Protein AF-A0A8J6TQ55-F1 (afdb_monomer_lite)

Organism: NCBI:txid2841696

Secondary structure (DSSP, 8-state):
----HHHHHHHHHHHHHHTTB---SSPPEE-TTT-EEEEE-TTSBEEEEETTS--S----PPEE-GGG-EE-TTT-PBPEE-

Foldseek 3Di:
DCPDPVVVVVVVVVVCVVVQADPPPDAWKADPPQQWTWDADPVRHIAIDGPPDDDDRPVFDFDQDPPRFTAGSPPRHTIDGD

pLDDT: mean 91.01, std 8.36, range [50.44, 97.38]

Radius of gyration: 15.46 Å; chains: 1; bounding box: 27×52×24 Å

Structure (mmCIF, N/CA/C/O backbone):
data_AF-A0A8J6TQ55-F1
#
_entry.id   AF-A0A8J6TQ55-F1
#
loop_
_atom_site.group_PDB
_atom_site.id
_atom_site.type_symbol
_atom_site.label_atom_id
_atom_site.label_alt_id
_atom_site.label_comp_id
_atom_site.label_asym_id
_atom_site.label_entity_id
_atom_site.label_seq_id
_atom_site.pdbx_PDB_ins_code
_atom_site.Cartn_x
_atom_site.Cartn_y
_atom_site.Cartn_z
_atom_site.occupancy
_atom_site.B_iso_or_equiv
_atom_site.auth_seq_id
_atom_site.auth_comp_id
_atom_site.auth_asym_id
_atom_site.auth_atom_id
_atom_site.pdbx_PDB_model_num
ATOM 1 N N . MET A 1 1 ? 13.989 35.744 -9.082 1.00 50.44 1 MET A N 1
ATOM 2 C CA . MET A 1 1 ? 12.804 34.880 -9.293 1.00 50.44 1 MET A CA 1
ATOM 3 C C . MET A 1 1 ? 12.912 33.623 -8.432 1.00 50.44 1 MET A C 1
ATOM 5 O O . MET A 1 1 ? 13.412 32.609 -8.896 1.00 50.44 1 MET A O 1
ATOM 9 N N . LYS A 1 2 ? 12.480 33.672 -7.165 1.00 54.06 2 LYS A N 1
ATOM 10 C CA . LYS A 1 2 ? 12.285 32.461 -6.354 1.00 54.06 2 LYS A CA 1
ATOM 11 C C . LYS A 1 2 ? 10.894 31.920 -6.683 1.00 54.06 2 LYS A C 1
ATOM 13 O O . LYS A 1 2 ? 9.923 32.324 -6.054 1.00 54.06 2 LYS A O 1
ATOM 18 N N . ARG A 1 3 ? 10.765 31.061 -7.699 1.00 59.44 3 ARG A N 1
ATOM 19 C CA . ARG A 1 3 ? 9.591 30.178 -7.753 1.00 59.44 3 ARG A CA 1
ATOM 20 C C . ARG A 1 3 ? 9.656 29.346 -6.469 1.00 59.44 3 ARG A C 1
ATOM 22 O O . ARG A 1 3 ? 10.625 28.620 -6.278 1.00 59.44 3 ARG A O 1
ATOM 29 N N . SER A 1 4 ? 8.725 29.596 -5.549 1.00 83.56 4 SER A N 1
ATOM 30 C CA . SER A 1 4 ? 8.752 29.100 -4.168 1.00 83.56 4 SER A CA 1
ATOM 31 C C . SER A 1 4 ? 9.064 27.599 -4.121 1.00 83.56 4 SER A C 1
ATOM 33 O O . SER A 1 4 ? 8.407 26.817 -4.806 1.00 83.56 4 SER A O 1
ATOM 35 N N . LEU A 1 5 ? 10.068 27.196 -3.333 1.00 84.56 5 LEU A N 1
ATOM 36 C CA . LEU A 1 5 ? 10.457 25.792 -3.117 1.00 84.56 5 LEU A CA 1
ATOM 37 C C . LEU A 1 5 ? 9.248 24.923 -2.730 1.00 84.56 5 LEU A C 1
ATOM 39 O O . LEU A 1 5 ? 9.124 23.792 -3.189 1.00 84.56 5 LEU A O 1
ATOM 43 N N . LEU A 1 6 ? 8.311 25.500 -1.973 1.00 87.94 6 LEU A N 1
ATOM 44 C CA . LEU A 1 6 ? 7.065 24.855 -1.558 1.00 87.94 6 LEU A CA 1
ATOM 45 C C . LEU A 1 6 ? 6.207 24.408 -2.745 1.00 87.94 6 LEU A C 1
ATOM 47 O O . LEU A 1 6 ? 5.642 23.320 -2.717 1.00 87.94 6 LEU A O 1
ATOM 51 N N . TRP A 1 7 ? 6.139 25.217 -3.806 1.00 89.50 7 TRP A N 1
ATOM 52 C CA . TRP A 1 7 ? 5.380 24.851 -5.001 1.00 89.50 7 TRP A CA 1
ATOM 53 C C . TRP A 1 7 ? 6.005 23.647 -5.707 1.00 89.50 7 TRP A C 1
ATOM 55 O O . TRP A 1 7 ? 5.288 22.742 -6.117 1.00 89.50 7 TRP A O 1
ATOM 65 N N . HIS A 1 8 ? 7.337 23.607 -5.814 1.00 91.19 8 HIS A N 1
ATOM 66 C CA . HIS A 1 8 ? 8.028 22.494 -6.467 1.00 91.19 8 HIS A CA 1
ATOM 67 C C . HIS A 1 8 ? 7.863 21.192 -5.687 1.00 91.19 8 HIS A C 1
ATOM 69 O O . HIS A 1 8 ? 7.596 20.163 -6.297 1.00 91.19 8 HIS A O 1
ATOM 75 N N . ILE A 1 9 ? 7.958 21.245 -4.356 1.00 90.88 9 ILE A N 1
ATOM 76 C CA . ILE A 1 9 ? 7.718 20.076 -3.502 1.00 90.88 9 ILE A CA 1
ATOM 77 C C . ILE A 1 9 ? 6.282 19.575 -3.689 1.00 90.88 9 ILE A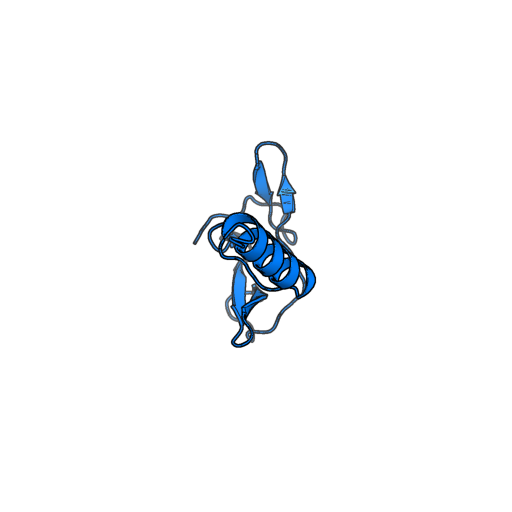 C 1
ATOM 79 O O . ILE A 1 9 ? 6.086 18.399 -3.979 1.00 90.88 9 ILE A O 1
ATOM 83 N N . GLY A 1 10 ? 5.286 20.464 -3.616 1.00 91.50 10 GLY A N 1
ATOM 84 C CA . GLY A 1 10 ? 3.886 20.083 -3.825 1.00 91.50 10 GLY A CA 1
ATOM 85 C C . GLY A 1 10 ? 3.620 19.510 -5.222 1.00 91.50 10 GLY A C 1
ATOM 86 O O . GLY A 1 10 ? 2.899 18.527 -5.365 1.00 91.50 10 GLY A O 1
ATOM 87 N N . TYR A 1 11 ? 4.242 20.082 -6.255 1.00 92.81 11 TYR A N 1
ATOM 88 C CA . TYR A 1 11 ? 4.130 19.587 -7.625 1.00 92.81 11 TYR A CA 1
ATOM 89 C C . TYR A 1 11 ? 4.713 18.177 -7.781 1.00 92.81 11 TYR A C 1
ATOM 91 O O . TYR A 1 11 ? 4.052 17.311 -8.349 1.00 92.81 11 TYR A O 1
ATOM 99 N N . VAL A 1 12 ? 5.918 17.934 -7.253 1.00 91.44 12 VAL A N 1
ATOM 100 C CA . VAL A 1 12 ? 6.562 16.610 -7.294 1.00 91.44 12 VAL A CA 1
ATOM 101 C C . VAL A 1 12 ? 5.743 15.581 -6.516 1.00 91.44 12 VAL A C 1
ATOM 103 O O . VAL A 1 12 ? 5.537 14.477 -7.009 1.00 91.44 12 VAL A O 1
ATOM 106 N N . HIS A 1 13 ? 5.211 15.955 -5.352 1.00 90.38 13 HIS A N 1
ATOM 107 C CA . HIS A 1 13 ? 4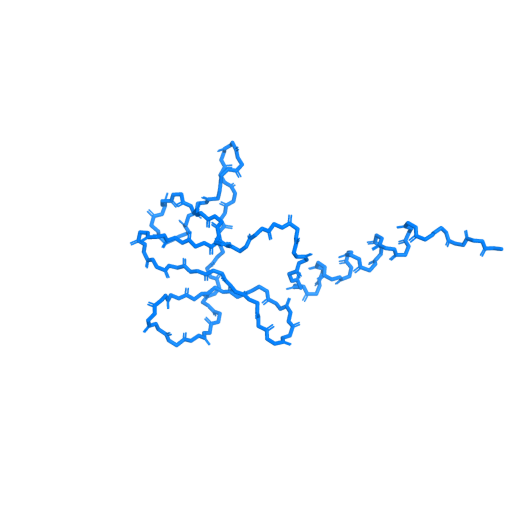.377 15.074 -4.537 1.00 90.38 13 HIS A CA 1
ATOM 108 C C . HIS A 1 13 ? 3.101 14.643 -5.275 1.00 90.38 13 HIS A C 1
ATOM 110 O O . HIS A 1 13 ? 2.772 13.460 -5.316 1.00 90.38 13 HIS A O 1
ATOM 116 N N . ARG A 1 14 ? 2.424 15.589 -5.942 1.00 90.56 14 ARG A N 1
ATOM 117 C CA . ARG A 1 14 ? 1.249 15.295 -6.776 1.00 90.56 14 ARG A CA 1
ATOM 118 C C . ARG A 1 14 ? 1.594 14.364 -7.939 1.00 90.56 14 ARG A C 1
ATOM 120 O O . ARG A 1 14 ? 0.853 13.425 -8.199 1.00 90.56 14 ARG A O 1
ATOM 127 N N . LEU A 1 15 ? 2.716 14.600 -8.625 1.00 93.06 15 LEU A N 1
ATOM 128 C CA . LEU A 1 15 ? 3.152 13.720 -9.713 1.00 93.06 15 LEU A CA 1
ATOM 129 C C . LEU A 1 15 ? 3.418 12.295 -9.224 1.00 93.06 15 LEU A C 1
ATOM 131 O O . LEU A 1 15 ? 3.060 11.341 -9.910 1.00 93.06 15 LEU A O 1
ATOM 135 N N . ALA A 1 16 ? 4.024 12.147 -8.047 1.00 90.88 16 ALA A N 1
ATOM 136 C CA . ALA A 1 16 ? 4.258 10.840 -7.452 1.00 90.88 16 ALA A CA 1
ATOM 137 C C . ALA A 1 16 ? 2.935 10.119 -7.127 1.00 90.88 16 ALA A C 1
ATOM 139 O O . ALA A 1 16 ? 2.779 8.960 -7.513 1.00 90.88 16 ALA A O 1
ATOM 140 N N . GLN A 1 17 ? 1.950 10.821 -6.548 1.00 86.88 17 GLN A N 1
ATOM 141 C CA . GLN A 1 17 ? 0.598 10.287 -6.309 1.00 86.88 17 GLN A CA 1
ATOM 142 C C . GLN A 1 17 ? -0.081 9.825 -7.599 1.00 86.88 17 GLN A C 1
ATOM 144 O O . GLN A 1 17 ? -0.557 8.696 -7.684 1.00 86.88 17 GLN A O 1
ATOM 149 N N . GLU A 1 18 ? -0.089 10.678 -8.624 1.00 89.81 18 GLU A N 1
ATOM 150 C CA . GLU A 1 18 ? -0.692 10.377 -9.930 1.00 89.81 18 GLU A CA 1
ATOM 151 C C . GLU A 1 18 ? 0.004 9.207 -10.641 1.00 89.81 18 GLU A C 1
ATOM 153 O O . GLU A 1 18 ? -0.609 8.526 -11.459 1.00 89.81 18 GLU A O 1
ATOM 158 N N . SER A 1 19 ? 1.270 8.944 -10.307 1.00 88.31 19 SER A N 1
ATOM 159 C CA . SER A 1 19 ? 2.056 7.830 -10.851 1.00 88.31 19 SER A CA 1
ATOM 160 C C . SER A 1 19 ? 1.895 6.521 -10.065 1.00 88.31 19 SER A C 1
ATOM 162 O O . SER A 1 19 ? 2.490 5.507 -10.444 1.00 88.31 19 SER A O 1
ATOM 164 N N . GLY A 1 20 ? 1.110 6.532 -8.981 1.00 85.50 20 GLY A N 1
ATOM 165 C CA . GLY A 1 20 ? 0.899 5.384 -8.097 1.00 85.50 20 GLY A CA 1
ATOM 166 C C . GLY A 1 20 ? 2.096 5.059 -7.201 1.00 85.50 20 GLY A C 1
ATOM 167 O O . GLY A 1 20 ? 2.207 3.926 -6.732 1.00 85.50 20 GLY A O 1
ATOM 168 N N . LEU A 1 21 ? 3.008 6.015 -6.991 1.00 92.75 21 LEU A N 1
ATOM 169 C CA . LEU A 1 21 ? 4.126 5.836 -6.070 1.00 92.75 21 LEU A CA 1
ATOM 170 C C . LEU A 1 21 ? 3.635 5.902 -4.629 1.00 92.75 21 LEU A C 1
ATOM 172 O O . LEU A 1 21 ? 2.814 6.752 -4.273 1.00 92.75 21 LEU A O 1
ATOM 176 N N . PHE A 1 22 ? 4.18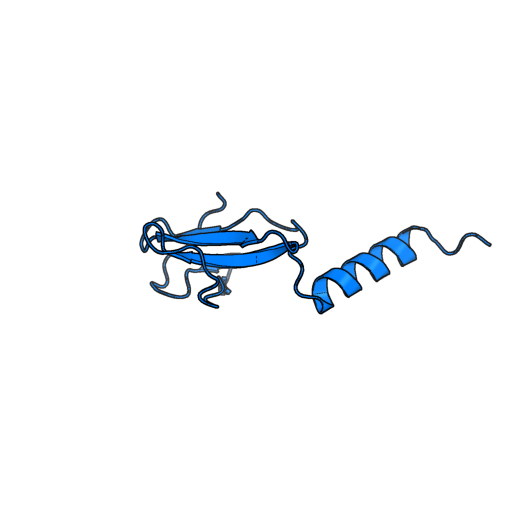6 5.028 -3.796 1.00 92.75 22 PHE A N 1
ATOM 177 C CA . PHE A 1 22 ? 4.006 5.124 -2.362 1.00 92.75 22 PHE A CA 1
ATOM 178 C C . PHE A 1 22 ? 4.833 6.294 -1.832 1.00 92.75 22 PHE A C 1
ATOM 180 O O . PHE A 1 22 ? 6.035 6.387 -2.077 1.00 92.75 22 PHE A O 1
ATOM 187 N N . LEU A 1 23 ? 4.181 7.214 -1.128 1.00 91.12 23 LEU A N 1
ATOM 188 C CA . LEU A 1 23 ? 4.814 8.454 -0.675 1.00 91.12 23 LEU A CA 1
ATOM 189 C C . LEU A 1 23 ? 5.470 8.342 0.695 1.00 91.12 23 LEU A C 1
ATOM 191 O O . LEU A 1 23 ? 6.078 9.312 1.144 1.00 91.12 23 LEU A O 1
ATOM 195 N N . ASN A 1 24 ? 5.339 7.191 1.355 1.00 88.12 24 ASN A N 1
ATOM 196 C CA . ASN A 1 24 ? 5.753 7.022 2.741 1.00 88.12 24 ASN A CA 1
ATOM 197 C C . ASN A 1 24 ? 5.082 8.054 3.672 1.00 88.12 24 ASN A C 1
ATOM 199 O O . ASN A 1 24 ? 5.698 8.587 4.592 1.00 88.12 24 ASN A O 1
ATOM 203 N N . ASP A 1 25 ? 3.819 8.381 3.382 1.00 87.62 25 ASP A N 1
ATOM 204 C CA . ASP A 1 25 ? 2.966 9.280 4.166 1.00 87.62 25 ASP A CA 1
ATOM 205 C C . ASP A 1 25 ? 2.295 8.574 5.359 1.00 87.62 25 ASP A C 1
ATOM 207 O O . ASP A 1 25 ? 1.649 9.223 6.184 1.00 87.62 25 ASP A O 1
ATOM 211 N N . ARG A 1 26 ? 2.488 7.254 5.456 1.00 91.75 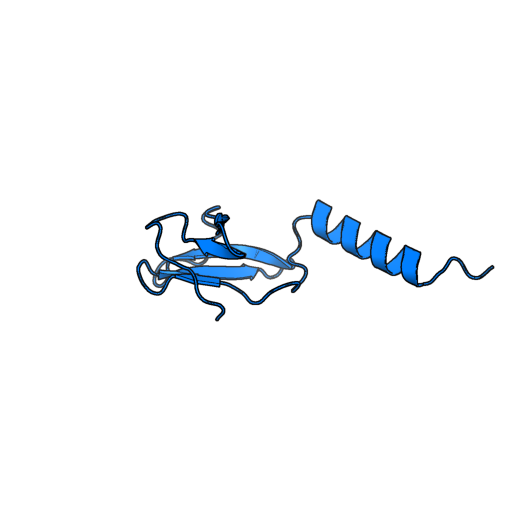26 ARG A N 1
ATOM 212 C CA . ARG A 1 26 ? 2.170 6.380 6.588 1.00 91.75 26 ARG A CA 1
ATOM 213 C C . ARG A 1 26 ? 3.070 5.143 6.573 1.00 91.75 26 ARG A C 1
ATOM 215 O O . ARG A 1 26 ? 3.677 4.849 5.545 1.00 91.75 26 ARG A O 1
ATOM 222 N N . GLU A 1 27 ? 3.080 4.399 7.672 1.00 93.75 27 GLU A N 1
ATOM 223 C CA . GLU A 1 27 ? 3.712 3.078 7.726 1.00 93.75 27 GLU A CA 1
ATOM 224 C C . GLU A 1 27 ? 2.949 2.054 6.867 1.00 93.75 27 GLU A C 1
ATOM 226 O O . GLU A 1 27 ? 1.754 2.215 6.571 1.00 93.75 27 GLU A O 1
ATOM 231 N N . LEU A 1 28 ? 3.653 1.000 6.450 1.00 96.00 28 LEU A N 1
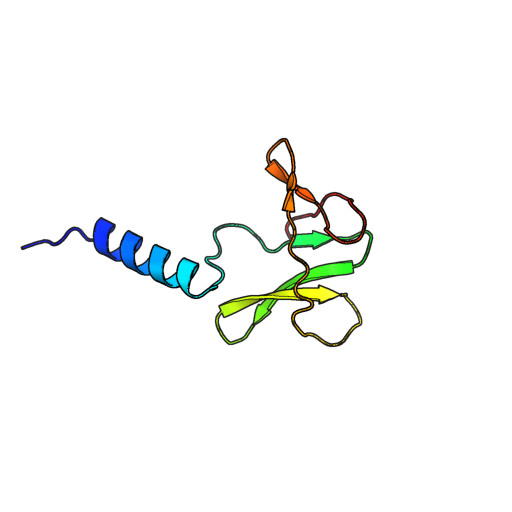ATOM 232 C CA . LEU A 1 28 ? 3.076 -0.114 5.699 1.00 96.00 28 LEU A CA 1
ATOM 233 C C . LEU A 1 28 ? 2.178 -0.954 6.607 1.00 96.00 28 LEU A C 1
ATOM 235 O O . LEU A 1 28 ? 2.479 -1.181 7.778 1.00 96.00 28 LEU A O 1
ATOM 239 N N . LEU A 1 29 ? 1.060 -1.421 6.063 1.00 96.81 29 LEU A N 1
ATOM 240 C CA . LEU A 1 29 ? 0.063 -2.148 6.836 1.00 96.81 29 LEU A CA 1
ATOM 241 C C . LEU A 1 29 ? 0.216 -3.655 6.696 1.00 96.81 29 LEU A C 1
ATOM 243 O O . LEU A 1 29 ? 0.476 -4.189 5.620 1.00 96.81 29 LEU A O 1
ATOM 247 N N . ASN A 1 30 ? -0.066 -4.357 7.784 1.00 97.12 30 ASN A N 1
ATOM 248 C CA . ASN A 1 30 ? -0.225 -5.799 7.806 1.00 97.12 30 ASN A CA 1
ATOM 249 C C . ASN A 1 30 ? -1.536 -6.191 8.502 1.00 97.12 30 ASN A C 1
ATOM 251 O O . ASN A 1 30 ? -2.031 -5.519 9.408 1.00 97.12 30 ASN A O 1
ATOM 255 N N . CYS A 1 31 ? -2.120 -7.300 8.059 1.00 96.94 31 CYS A N 1
ATOM 256 C CA . CYS A 1 31 ? -3.228 -7.958 8.727 1.00 96.94 31 CYS A CA 1
ATOM 257 C C . CYS A 1 31 ? -2.722 -9.241 9.382 1.00 96.94 31 CYS A C 1
ATOM 259 O O . CYS A 1 31 ? -2.552 -10.261 8.713 1.00 96.94 31 CYS A O 1
ATOM 261 N N . GLU A 1 32 ? -2.551 -9.216 10.701 1.00 94.88 32 GLU A N 1
ATOM 262 C CA . GLU A 1 32 ? -2.122 -10.388 11.476 1.00 94.88 32 GLU A CA 1
ATOM 263 C C . GLU A 1 32 ? -3.118 -11.557 11.411 1.00 94.88 32 GLU A C 1
ATOM 265 O O . GLU A 1 32 ? -2.736 -12.706 11.614 1.00 94.88 32 GLU A O 1
ATOM 270 N N . HIS A 1 33 ? -4.392 -11.287 11.109 1.00 96.44 33 HIS A N 1
ATOM 271 C CA . HIS A 1 33 ? -5.430 -12.315 11.078 1.00 96.44 33 HIS A CA 1
ATOM 272 C C . HIS A 1 33 ? -5.378 -13.183 9.811 1.00 96.44 33 HIS A C 1
ATOM 274 O O . HIS A 1 33 ? -5.413 -14.408 9.897 1.00 96.44 33 HIS A O 1
ATOM 280 N N . CYS A 1 34 ? -5.307 -12.569 8.623 1.00 94.81 34 CYS A N 1
ATOM 281 C CA . CYS A 1 34 ? -5.329 -13.306 7.349 1.00 94.81 34 CYS A CA 1
ATOM 282 C C . CYS A 1 34 ? -3.986 -13.324 6.604 1.00 94.81 34 CYS A C 1
ATOM 284 O O . CYS A 1 34 ? -3.856 -14.024 5.596 1.00 94.81 34 CYS A O 1
ATOM 286 N N . GLY A 1 35 ? -2.998 -12.569 7.089 1.00 95.50 35 GLY A N 1
ATOM 287 C CA . GLY A 1 35 ? -1.648 -12.522 6.539 1.00 95.50 35 GLY A CA 1
ATOM 288 C C . GLY A 1 35 ? -1.479 -11.644 5.299 1.00 95.50 35 GLY A C 1
ATOM 289 O O . GLY A 1 35 ? -0.433 -11.743 4.662 1.00 95.50 35 GLY A O 1
ATOM 290 N N . LEU A 1 36 ? -2.466 -10.816 4.929 1.00 97.38 36 LEU A N 1
ATOM 291 C CA . LEU A 1 36 ? -2.298 -9.792 3.888 1.00 97.38 36 LEU A CA 1
ATOM 292 C C . LEU A 1 36 ? -1.357 -8.690 4.387 1.00 97.38 36 LEU A C 1
ATOM 294 O O . LEU A 1 36 ? -1.534 -8.211 5.505 1.00 97.38 36 LEU A O 1
ATOM 298 N N . GLN A 1 37 ? -0.391 -8.276 3.572 1.00 97.19 37 GLN A N 1
ATOM 299 C CA . GLN A 1 37 ? 0.602 -7.261 3.929 1.00 97.19 37 GLN A CA 1
ATOM 300 C C . GLN A 1 37 ? 0.879 -6.327 2.754 1.00 97.19 37 GLN A C 1
ATOM 302 O O . GLN A 1 37 ? 0.778 -6.731 1.594 1.00 97.19 37 GLN A O 1
ATOM 307 N N . GLU A 1 38 ? 1.214 -5.083 3.07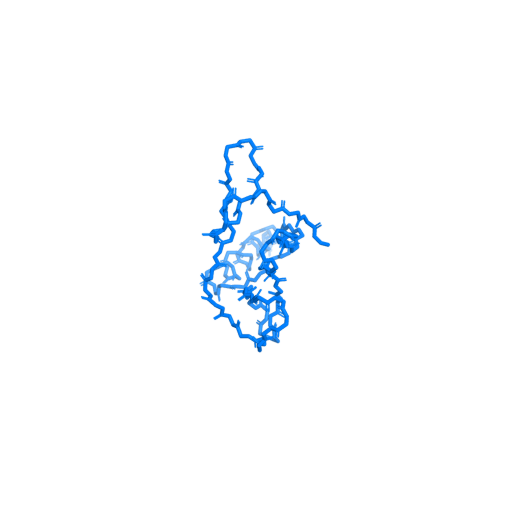1 1.00 97.00 38 GLU A N 1
ATOM 308 C CA . GLU A 1 38 ? 1.734 -4.094 2.138 1.00 97.00 38 GLU A CA 1
ATOM 309 C C . GLU A 1 38 ? 3.258 -4.141 2.070 1.00 97.00 38 GLU A C 1
ATOM 311 O O . GLU A 1 38 ? 3.930 -4.453 3.050 1.00 97.00 38 GLU A O 1
ATOM 316 N N . ASP A 1 39 ? 3.792 -3.785 0.907 1.00 95.69 39 ASP A N 1
ATOM 317 C CA . ASP A 1 39 ? 5.218 -3.569 0.674 1.00 95.69 39 ASP A CA 1
ATOM 318 C C . ASP A 1 39 ? 5.393 -2.612 -0.512 1.00 95.69 39 ASP A C 1
ATOM 320 O O . ASP A 1 39 ? 4.418 -2.197 -1.148 1.00 95.69 39 ASP A O 1
ATOM 324 N N . VAL A 1 40 ? 6.631 -2.242 -0.813 1.00 94.69 40 VAL A N 1
ATOM 325 C CA . VAL A 1 40 ? 6.980 -1.361 -1.919 1.00 94.69 40 VAL A CA 1
ATOM 326 C C . VAL A 1 40 ? 7.870 -2.117 -2.893 1.00 94.69 40 VAL A C 1
ATOM 328 O O . VAL A 1 40 ? 8.946 -2.597 -2.543 1.00 94.69 40 VAL A O 1
ATOM 331 N N . ASP A 1 41 ? 7.430 -2.215 -4.145 1.00 94.19 41 ASP A N 1
ATOM 332 C CA . ASP A 1 41 ? 8.239 -2.863 -5.171 1.00 94.19 41 ASP A CA 1
ATOM 333 C C . ASP A 1 41 ? 9.468 -2.020 -5.566 1.00 94.19 41 ASP A C 1
ATOM 335 O O . ASP A 1 41 ? 9.630 -0.856 -5.193 1.00 94.19 41 ASP A O 1
ATOM 339 N N . ILE A 1 42 ? 10.339 -2.592 -6.403 1.00 93.62 42 ILE A N 1
ATOM 340 C CA . ILE A 1 42 ? 11.549 -1.908 -6.891 1.00 93.62 42 ILE A CA 1
ATOM 341 C C . ILE A 1 42 ? 11.263 -0.618 -7.682 1.00 93.62 42 ILE A C 1
ATOM 343 O O . ILE A 1 42 ? 12.183 0.154 -7.947 1.00 93.62 42 ILE A O 1
ATOM 347 N N . THR A 1 43 ? 10.017 -0.398 -8.109 1.00 92.56 43 THR A N 1
ATOM 348 C CA . THR A 1 43 ? 9.580 0.799 -8.836 1.00 92.56 43 THR A CA 1
ATOM 349 C C . THR A 1 43 ? 9.013 1.873 -7.908 1.00 92.56 43 THR A C 1
ATOM 351 O O . THR A 1 43 ? 8.678 2.961 -8.375 1.00 92.56 43 THR A O 1
ATOM 354 N N . GLY A 1 44 ? 8.940 1.601 -6.601 1.00 92.94 44 GLY A N 1
ATOM 355 C CA . GLY A 1 44 ? 8.393 2.513 -5.603 1.00 92.94 44 GLY A CA 1
ATOM 356 C C . GLY A 1 44 ? 6.869 2.449 -5.487 1.00 92.94 44 GLY A C 1
ATOM 357 O O . GLY A 1 44 ? 6.268 3.363 -4.922 1.00 92.94 44 GLY A O 1
ATOM 358 N N . ARG A 1 45 ? 6.220 1.420 -6.044 1.00 93.94 45 ARG A N 1
ATOM 359 C CA . ARG A 1 45 ? 4.760 1.274 -5.995 1.00 93.94 45 ARG A CA 1
ATOM 360 C C . ARG A 1 45 ? 4.337 0.451 -4.796 1.00 93.94 45 ARG A C 1
ATOM 362 O O . ARG A 1 45 ? 4.952 -0.567 -4.493 1.00 93.94 45 ARG A O 1
ATOM 369 N N . LEU A 1 46 ? 3.244 0.880 -4.170 1.00 94.38 46 LEU A N 1
ATOM 370 C CA . LEU A 1 46 ? 2.592 0.108 -3.121 1.00 94.38 46 LEU A CA 1
ATOM 371 C C . LEU A 1 46 ? 2.012 -1.174 -3.723 1.00 94.38 46 LEU A C 1
ATOM 373 O O . LEU A 1 46 ? 1.155 -1.118 -4.614 1.00 94.38 46 LEU A O 1
ATOM 377 N N . ILE A 1 47 ? 2.460 -2.307 -3.204 1.00 95.62 47 ILE A N 1
ATOM 378 C CA . ILE A 1 47 ? 1.954 -3.633 -3.537 1.00 95.62 47 ILE A CA 1
ATOM 379 C C . ILE A 1 47 ? 1.338 -4.276 -2.304 1.00 95.62 47 ILE A C 1
ATOM 381 O O . ILE A 1 47 ? 1.644 -3.909 -1.172 1.00 95.62 47 ILE A O 1
ATOM 385 N N . THR A 1 48 ? 0.481 -5.263 -2.533 1.00 96.88 48 THR A N 1
ATOM 386 C CA . THR A 1 48 ? -0.137 -6.058 -1.468 1.00 96.88 48 THR A CA 1
ATOM 387 C C . THR A 1 48 ? -0.048 -7.531 -1.787 1.00 96.88 48 THR A C 1
ATOM 389 O O . THR A 1 48 ? -0.413 -7.935 -2.886 1.00 96.88 48 THR A O 1
ATOM 392 N N . TYR A 1 49 ? 0.390 -8.351 -0.845 1.00 96.75 49 TYR A N 1
ATOM 393 C CA . TYR A 1 49 ? 0.515 -9.792 -1.048 1.00 96.75 49 TYR A CA 1
ATOM 394 C C . TYR A 1 49 ? 0.199 -10.541 0.240 1.00 96.75 49 TYR A C 1
ATOM 396 O O . TYR A 1 49 ? 0.134 -9.963 1.327 1.00 96.75 49 TYR A O 1
ATOM 404 N N . LYS A 1 50 ? -0.032 -11.845 0.121 1.00 95.44 50 LYS A N 1
ATOM 405 C CA . LYS A 1 50 ? -0.304 -12.698 1.270 1.00 95.44 50 LYS A CA 1
ATOM 406 C C . LYS A 1 50 ? 0.969 -13.399 1.725 1.00 95.44 50 LYS A C 1
ATOM 408 O O . LYS A 1 50 ? 1.708 -13.960 0.918 1.00 95.44 50 LYS A O 1
ATOM 413 N N . SER A 1 51 ? 1.214 -13.376 3.030 1.00 92.38 51 SER A N 1
ATOM 414 C CA . SER A 1 51 ? 2.353 -14.056 3.642 1.00 92.38 51 SER A CA 1
ATOM 415 C C . SER A 1 51 ? 2.383 -15.537 3.266 1.00 92.38 51 SER A C 1
ATOM 417 O O . SER A 1 51 ? 1.364 -16.224 3.347 1.00 92.38 51 SER A O 1
ATOM 419 N N . GLY A 1 52 ? 3.558 -16.030 2.876 1.00 90.38 52 GLY A N 1
ATOM 420 C CA . GLY A 1 52 ? 3.753 -17.418 2.452 1.00 90.38 52 GLY A CA 1
ATOM 421 C C . GLY A 1 52 ? 3.369 -17.713 0.998 1.00 90.38 52 GLY A C 1
ATOM 422 O O . GLY A 1 52 ? 3.577 -18.837 0.547 1.00 90.38 52 GLY A O 1
ATOM 423 N N . GLU A 1 53 ? 2.857 -16.732 0.252 1.00 90.62 53 GLU A N 1
ATOM 424 C CA . GLU A 1 53 ? 2.617 -16.830 -1.190 1.00 90.62 53 GLU A CA 1
ATOM 425 C C . GLU A 1 53 ? 3.711 -16.091 -1.983 1.00 90.62 53 GLU A C 1
ATOM 427 O O . GLU A 1 53 ? 4.584 -15.428 -1.418 1.00 90.62 53 GLU A O 1
ATOM 432 N N . ALA A 1 54 ? 3.704 -16.236 -3.312 1.00 90.50 54 ALA A N 1
ATOM 433 C CA . ALA A 1 54 ? 4.621 -15.487 -4.165 1.00 90.50 54 ALA A CA 1
ATOM 434 C C . ALA A 1 54 ? 4.369 -13.977 -4.022 1.00 90.50 54 ALA A C 1
ATOM 436 O O . ALA A 1 54 ? 3.222 -13.533 -4.001 1.00 90.50 54 ALA A O 1
ATOM 437 N N . VAL A 1 55 ? 5.443 -13.188 -3.959 1.00 91.81 55 VAL A N 1
ATOM 438 C CA . VAL A 1 55 ? 5.345 -11.730 -3.832 1.00 91.81 55 VAL A CA 1
ATOM 439 C C . VAL A 1 55 ? 4.999 -11.134 -5.195 1.00 91.81 55 VAL A C 1
ATOM 441 O O . VAL A 1 55 ? 5.859 -10.934 -6.051 1.00 91.81 55 VAL A O 1
ATOM 444 N N . PHE A 1 56 ? 3.712 -10.885 -5.397 1.00 91.31 56 PHE A N 1
ATOM 445 C CA . PHE A 1 56 ? 3.162 -10.102 -6.494 1.00 91.31 56 PHE A CA 1
ATOM 446 C C . PHE A 1 56 ? 2.014 -9.254 -5.957 1.00 91.31 56 PHE A C 1
ATOM 448 O O . PHE A 1 56 ? 1.381 -9.613 -4.964 1.00 91.31 56 PHE A O 1
ATOM 455 N N . ASP A 1 57 ? 1.731 -8.134 -6.616 1.00 95.62 57 ASP A N 1
ATOM 456 C CA . ASP A 1 57 ? 0.613 -7.302 -6.198 1.00 95.62 57 ASP A CA 1
ATOM 457 C C . ASP A 1 57 ? -0.727 -7.994 -6.479 1.00 95.62 57 ASP A C 1
ATOM 459 O O . ASP A 1 57 ? -1.132 -8.173 -7.627 1.00 95.62 57 ASP A O 1
ATOM 463 N N . SER A 1 58 ? -1.426 -8.359 -5.411 1.00 95.00 58 SER A N 1
ATOM 464 C CA . SER A 1 58 ? -2.776 -8.919 -5.433 1.00 95.00 58 SER A CA 1
ATOM 465 C C . SER A 1 58 ? -3.856 -7.886 -5.770 1.00 95.00 58 SER A C 1
ATOM 467 O O . SER A 1 58 ? -4.988 -8.264 -6.063 1.00 95.00 58 SER A O 1
ATOM 469 N N . GLY A 1 59 ? -3.537 -6.587 -5.717 1.00 94.94 59 GLY A N 1
ATOM 470 C CA . GLY A 1 59 ? -4.501 -5.504 -5.939 1.00 94.94 59 GLY A CA 1
ATOM 471 C C . GLY A 1 59 ? -5.414 -5.204 -4.740 1.00 94.94 59 GLY A C 1
ATOM 472 O O . GLY A 1 59 ? -6.208 -4.268 -4.799 1.00 94.94 59 GLY A O 1
ATOM 473 N N . MET A 1 60 ? -5.303 -5.958 -3.645 1.00 95.31 60 MET A N 1
ATOM 474 C CA . MET A 1 60 ? -6.121 -5.805 -2.439 1.00 95.31 60 MET A CA 1
ATOM 475 C C . MET A 1 60 ? -5.640 -4.610 -1.616 1.00 95.31 60 MET A C 1
ATOM 477 O O . MET A 1 60 ? -4.568 -4.665 -1.031 1.00 95.31 60 MET A O 1
ATOM 481 N N . ARG A 1 61 ? -6.402 -3.519 -1.533 1.00 95.31 61 ARG A N 1
ATOM 482 C CA . ARG A 1 61 ? -5.977 -2.323 -0.783 1.00 95.31 61 ARG A CA 1
ATOM 483 C C . ARG A 1 61 ? -6.651 -2.238 0.576 1.00 95.31 61 ARG A C 1
ATOM 485 O O . ARG A 1 61 ? -7.853 -2.449 0.683 1.00 95.31 61 ARG A O 1
ATOM 492 N N . PHE A 1 62 ? -5.870 -1.914 1.605 1.00 95.69 62 PHE A N 1
ATOM 493 C CA . PHE A 1 62 ? -6.412 -1.573 2.913 1.00 95.69 62 PHE A CA 1
ATOM 494 C C . PHE A 1 62 ? -7.235 -0.294 2.820 1.00 95.69 62 PHE A C 1
ATOM 496 O O . PHE A 1 62 ? -6.801 0.704 2.242 1.00 95.69 62 PHE A O 1
ATOM 503 N N . GLU A 1 63 ? -8.423 -0.325 3.410 1.00 93.06 63 GLU A N 1
ATOM 504 C CA . GLU A 1 63 ? -9.344 0.803 3.387 1.00 93.06 63 GLU A CA 1
ATOM 505 C C . GLU A 1 63 ? -9.320 1.518 4.728 1.00 93.06 63 GLU A C 1
ATOM 507 O O . GLU A 1 63 ? -9.228 0.895 5.786 1.00 93.06 63 GLU A O 1
ATOM 512 N N . LYS A 1 64 ? -9.398 2.846 4.699 1.00 93.31 64 LYS A N 1
ATOM 513 C CA . LYS A 1 64 ? -9.478 3.639 5.921 1.00 93.31 64 LYS A CA 1
ATOM 514 C C . LYS A 1 64 ? -10.923 3.632 6.419 1.00 93.31 64 LYS A C 1
ATOM 516 O O . LYS A 1 64 ? -11.794 4.221 5.784 1.00 93.31 64 LYS A O 1
ATOM 521 N N . GLY A 1 65 ? -11.160 2.963 7.541 1.00 86.69 65 GLY A N 1
ATOM 522 C CA . GLY A 1 65 ? -12.449 2.908 8.219 1.00 86.69 65 GLY A CA 1
ATOM 523 C C . GLY A 1 65 ? -12.762 4.166 9.035 1.00 86.69 65 GLY A C 1
ATOM 524 O O . GLY A 1 65 ? -11.979 5.122 9.116 1.00 86.69 65 GLY A O 1
ATOM 525 N N . GLU A 1 66 ? -13.933 4.153 9.675 1.00 81.25 66 GLU A N 1
ATOM 526 C CA . GLU A 1 66 ? -14.360 5.217 10.586 1.00 81.25 66 GLU A CA 1
ATOM 527 C C . GLU A 1 66 ? -13.390 5.340 11.773 1.00 81.25 66 GLU A C 1
ATOM 529 O O . GLU A 1 66 ? -12.929 4.349 12.333 1.00 81.25 66 GLU A O 1
ATOM 534 N N . GLY A 1 67 ? -13.026 6.572 12.140 1.00 82.94 67 GLY A N 1
ATOM 535 C CA . GLY A 1 67 ? -12.025 6.830 13.187 1.00 82.94 67 GLY A CA 1
ATOM 536 C C . GLY A 1 67 ? -10.567 6.775 12.715 1.00 82.94 67 GLY A C 1
ATOM 537 O O . GLY A 1 67 ? -9.666 7.074 13.493 1.00 82.94 67 GLY A O 1
ATOM 538 N N . GLY A 1 68 ? -10.325 6.477 11.435 1.00 86.62 68 GLY A N 1
ATOM 539 C CA . GLY A 1 68 ? -8.999 6.544 10.822 1.00 86.62 68 GLY A CA 1
ATOM 540 C C . GLY A 1 68 ? -8.166 5.269 10.929 1.00 86.62 68 GLY A C 1
ATOM 541 O O . GLY A 1 68 ? -7.029 5.270 10.464 1.00 86.62 68 GLY A O 1
ATOM 542 N N . THR A 1 69 ? -8.733 4.198 11.482 1.00 91.44 69 THR A N 1
ATOM 543 C CA . THR A 1 69 ? -8.141 2.857 11.493 1.00 91.44 69 THR A CA 1
ATOM 544 C C . THR A 1 69 ? -8.244 2.220 10.112 1.00 91.44 69 THR A C 1
ATOM 546 O O . THR A 1 69 ? -9.271 2.339 9.450 1.00 91.44 69 THR A O 1
ATOM 549 N N . TYR A 1 70 ? -7.198 1.525 9.674 1.00 95.50 70 TYR A N 1
ATOM 550 C CA . TYR A 1 70 ? -7.246 0.756 8.435 1.00 95.50 70 TYR A CA 1
ATOM 551 C C . TYR A 1 70 ? -7.879 -0.617 8.653 1.00 95.50 70 TYR A C 1
ATOM 553 O O . TYR A 1 70 ? -7.674 -1.247 9.688 1.00 95.50 70 TYR A O 1
ATOM 561 N N . VAL A 1 71 ? -8.632 -1.086 7.665 1.00 96.69 71 VAL A N 1
ATOM 562 C CA . VAL A 1 71 ? -9.363 -2.353 7.698 1.00 96.69 71 VAL A CA 1
ATOM 563 C C . VAL A 1 71 ? -8.885 -3.247 6.562 1.00 96.69 71 VAL A C 1
ATOM 565 O O . VAL A 1 71 ? -8.671 -2.796 5.434 1.00 96.69 71 VAL A O 1
ATOM 568 N N . CYS A 1 72 ? -8.697 -4.528 6.872 1.00 96.44 72 CYS A N 1
ATOM 569 C CA . CYS A 1 72 ? -8.307 -5.529 5.896 1.00 96.44 72 CYS A CA 1
ATOM 570 C C . CYS A 1 72 ? -9.440 -5.786 4.887 1.00 96.44 72 CYS A C 1
ATOM 572 O O . CYS A 1 72 ? -10.533 -6.177 5.304 1.00 96.44 72 CYS A O 1
ATOM 574 N N . PRO A 1 73 ? -9.179 -5.693 3.569 1.00 96.50 73 PRO A N 1
ATOM 575 C CA . PRO A 1 73 ? -10.196 -5.925 2.542 1.00 96.50 73 PRO A CA 1
ATOM 576 C C . PRO A 1 73 ? -10.622 -7.399 2.428 1.00 96.50 73 PRO A C 1
ATOM 578 O O . PRO A 1 73 ? -11.624 -7.700 1.789 1.00 96.50 73 PRO A O 1
ATOM 581 N N . ILE A 1 74 ? -9.866 -8.332 3.024 1.00 95.44 74 ILE A N 1
ATOM 582 C CA . ILE A 1 74 ? -10.134 -9.775 2.933 1.00 95.44 74 ILE A CA 1
ATOM 583 C C . ILE A 1 74 ? -11.024 -10.255 4.074 1.00 95.44 74 ILE A C 1
ATOM 585 O O . ILE A 1 74 ? -12.009 -10.947 3.834 1.00 95.44 74 ILE A O 1
ATOM 589 N N . CYS A 1 75 ? -10.652 -9.949 5.320 1.00 95.81 75 CYS A N 1
ATOM 590 C CA . CYS A 1 75 ? -11.331 -10.495 6.498 1.00 95.81 75 CYS A CA 1
ATOM 591 C C . CYS A 1 75 ? -12.051 -9.449 7.352 1.00 95.81 75 CYS A C 1
ATOM 593 O O . CYS A 1 75 ? -12.686 -9.828 8.327 1.00 95.81 75 CYS A O 1
ATOM 595 N N . GLY A 1 76 ? -11.953 -8.157 7.019 1.00 94.75 76 GLY A N 1
ATOM 596 C CA . GLY A 1 76 ? -12.615 -7.080 7.762 1.00 94.75 76 GLY A CA 1
ATOM 597 C C . GLY A 1 76 ? -11.989 -6.744 9.120 1.00 94.75 76 GLY A C 1
ATOM 598 O O . GLY A 1 76 ? -12.497 -5.874 9.819 1.00 94.75 76 GLY A O 1
ATOM 599 N N . GLU A 1 77 ? -10.886 -7.397 9.494 1.00 95.94 77 GLU A N 1
ATOM 600 C CA . GLU A 1 77 ? -10.178 -7.115 10.748 1.00 95.94 77 GLU A CA 1
ATOM 601 C C . GLU A 1 77 ? -9.321 -5.842 10.644 1.00 95.94 77 GLU A C 1
ATOM 603 O O . GLU A 1 77 ? -8.839 -5.515 9.549 1.00 95.94 77 GLU A O 1
ATOM 608 N N . PRO A 1 78 ? -9.072 -5.140 11.765 1.00 95.25 78 PRO A N 1
ATOM 609 C CA . PRO A 1 78 ? -8.170 -3.997 11.795 1.00 95.25 78 PRO A CA 1
ATOM 610 C C . PRO A 1 78 ? -6.758 -4.370 11.333 1.00 95.25 78 PRO A C 1
ATOM 612 O O . PRO A 1 78 ? -6.177 -5.364 11.775 1.00 95.25 78 PRO A O 1
ATOM 615 N N . ALA A 1 79 ? -6.196 -3.545 10.458 1.00 95.69 79 ALA A N 1
ATOM 616 C CA . ALA A 1 79 ? -4.800 -3.626 10.065 1.00 95.69 79 ALA A CA 1
ATOM 617 C C . ALA A 1 79 ? -3.913 -2.906 11.084 1.00 95.69 79 ALA A C 1
ATOM 619 O O . ALA A 1 79 ? -4.346 -1.957 11.746 1.00 95.69 79 ALA A O 1
ATOM 620 N N . ARG A 1 80 ? -2.663 -3.349 11.194 1.00 93.44 80 ARG A N 1
ATOM 621 C CA . ARG A 1 80 ? -1.640 -2.714 12.023 1.00 93.44 80 ARG A CA 1
ATOM 622 C C . ARG A 1 80 ? -0.525 -2.169 11.154 1.00 93.44 80 ARG A C 1
ATOM 624 O O . ARG A 1 80 ? -0.230 -2.725 10.101 1.00 93.44 80 ARG A O 1
ATOM 631 N N . GLU A 1 81 ? 0.069 -1.084 11.617 1.00 90.12 81 GLU A N 1
ATOM 632 C CA . GLU A 1 81 ? 1.319 -0.564 11.074 1.00 90.12 81 GLU A CA 1
ATOM 633 C C . GLU A 1 81 ? 2.445 -1.539 11.452 1.00 90.12 81 GLU A C 1
ATOM 635 O O . GLU A 1 81 ? 2.496 -2.014 12.593 1.00 90.12 81 GLU A O 1
ATOM 640 N N . GLY A 1 82 ? 3.244 -1.928 10.457 1.00 70.12 82 GLY A N 1
ATOM 641 C CA . GLY A 1 82 ? 4.376 -2.851 10.580 1.00 70.12 82 GLY A CA 1
ATOM 642 C C . GLY A 1 82 ? 5.695 -2.149 10.845 1.00 70.12 82 GLY A C 1
ATOM 643 O O . GLY A 1 82 ? 5.825 -0.976 10.440 1.00 70.12 82 GLY A O 1
#

Sequence (82 aa):
MKRSLLWHIGYVHRLAQESGLFLNDRELLNCEHCGLQEDVDITGRLITYKSGEAVFDSGMRFEKGEGGTYVCPICGEPAREG